Protein AF-A0A756IG62-F1 (afdb_monomer_lite)

Secondary structure (DSSP, 8-state):
--HHHHHHHHHHHHHT--HHHHHHHHHHTT----HHHHHHHHS-TT-EEE--SSSTTTT-EEE------HHHHHHHHHHHHHHHHHHS---

pLDDT: mean 89.64, std 9.71, range [54.84, 98.06]

Structure (mmCIF, N/CA/C/O backbone):
data_AF-A0A756IG62-F1
#
_entry.id   AF-A0A756IG62-F1
#
loop_
_atom_site.group_PDB
_atom_site.id
_atom_site.type_symbol
_atom_site.label_atom_id
_atom_site.label_alt_id
_atom_site.label_comp_id
_atom_site.label_asym_id
_atom_site.label_entity_id
_atom_site.label_seq_id
_atom_site.pdbx_PDB_ins_code
_atom_site.Cartn_x
_atom_site.Cartn_y
_atom_site.Cartn_z
_atom_site.occupancy
_atom_site.B_iso_or_equiv
_atom_site.auth_seq_id
_atom_site.auth_comp_id
_atom_site.auth_asym_id
_atom_site.auth_atom_id
_atom_site.pdbx_PDB_model_num
ATOM 1 N N . MET A 1 1 ? 10.470 6.833 -8.739 1.00 67.44 1 MET A N 1
ATOM 2 C CA . MET A 1 1 ? 9.532 6.250 -7.752 1.00 67.44 1 MET A CA 1
ATOM 3 C C . MET A 1 1 ? 8.367 7.214 -7.635 1.00 67.44 1 MET A C 1
ATOM 5 O O . MET A 1 1 ? 8.633 8.408 -7.569 1.00 67.44 1 MET A O 1
ATOM 9 N N . SER A 1 2 ? 7.119 6.744 -7.724 1.00 86.06 2 SER A N 1
ATOM 10 C CA . SER A 1 2 ? 5.959 7.646 -7.649 1.00 86.06 2 SER A CA 1
ATOM 11 C C . SER A 1 2 ? 5.792 8.217 -6.239 1.00 86.06 2 SER A C 1
ATOM 13 O O . SER A 1 2 ? 6.213 7.587 -5.266 1.00 86.06 2 SER A O 1
ATOM 15 N N . ILE A 1 3 ? 5.148 9.383 -6.129 1.00 92.00 3 ILE A N 1
ATOM 16 C CA . ILE A 1 3 ? 4.826 10.016 -4.840 1.00 92.00 3 ILE A CA 1
ATOM 17 C C . ILE A 1 3 ? 4.013 9.048 -3.967 1.00 92.00 3 ILE A C 1
ATOM 19 O O . ILE A 1 3 ? 4.333 8.875 -2.793 1.00 92.00 3 ILE A O 1
ATOM 23 N N . GLN A 1 4 ? 3.057 8.323 -4.558 1.00 93.81 4 GLN A N 1
ATOM 24 C CA . GLN A 1 4 ? 2.236 7.326 -3.863 1.00 93.81 4 GLN A CA 1
ATOM 25 C C . GLN A 1 4 ? 3.078 6.174 -3.297 1.00 93.81 4 GLN A C 1
ATOM 27 O O . GLN A 1 4 ? 2.825 5.696 -2.194 1.00 93.81 4 GLN A O 1
ATOM 32 N N . THR A 1 5 ? 4.128 5.748 -4.013 1.00 94.00 5 THR A N 1
ATOM 33 C CA . THR A 1 5 ? 5.024 4.681 -3.529 1.00 94.00 5 THR A CA 1
ATOM 34 C C . THR A 1 5 ? 5.860 5.151 -2.333 1.00 94.00 5 THR A C 1
ATOM 36 O O . THR A 1 5 ? 6.190 4.367 -1.449 1.00 94.00 5 THR A O 1
ATOM 39 N N . THR A 1 6 ? 6.207 6.436 -2.271 1.00 93.81 6 THR A N 1
ATOM 40 C CA . THR A 1 6 ? 6.863 7.007 -1.087 1.00 93.81 6 THR A CA 1
ATOM 41 C C . THR A 1 6 ? 5.879 7.131 0.075 1.00 93.81 6 THR A C 1
ATOM 43 O O . THR A 1 6 ? 6.207 6.750 1.195 1.00 93.81 6 THR A O 1
ATOM 46 N N . GLN A 1 7 ? 4.659 7.603 -0.189 1.00 95.44 7 GLN A N 1
ATOM 47 C CA . GLN A 1 7 ? 3.613 7.749 0.824 1.00 95.44 7 GLN A CA 1
ATOM 48 C C . GLN A 1 7 ? 3.253 6.411 1.473 1.00 95.44 7 GLN A C 1
ATOM 50 O O . GLN A 1 7 ? 3.210 6.338 2.697 1.00 95.44 7 GLN A O 1
ATOM 55 N N . ILE A 1 8 ? 3.084 5.336 0.692 1.00 94.75 8 ILE A N 1
ATOM 56 C CA . ILE A 1 8 ? 2.769 4.016 1.258 1.00 94.75 8 ILE A CA 1
ATOM 57 C C . ILE A 1 8 ? 3.888 3.502 2.172 1.00 94.75 8 ILE A C 1
ATOM 59 O O . ILE A 1 8 ? 3.601 2.919 3.209 1.00 94.75 8 ILE A O 1
ATOM 63 N N . LYS A 1 9 ? 5.162 3.771 1.851 1.00 94.50 9 LYS A N 1
ATOM 64 C CA . LYS A 1 9 ? 6.291 3.415 2.727 1.00 94.50 9 LYS A CA 1
ATOM 65 C C . LYS A 1 9 ? 6.268 4.181 4.042 1.00 94.50 9 LYS A C 1
ATOM 67 O O . LYS A 1 9 ? 6.509 3.589 5.088 1.00 94.50 9 LYS A O 1
ATOM 72 N N . LEU A 1 10 ? 6.006 5.487 3.982 1.00 95.94 10 LEU A N 1
ATOM 73 C CA . LEU A 1 10 ? 5.922 6.327 5.175 1.00 95.94 10 LEU A CA 1
ATOM 74 C C . LEU A 1 10 ? 4.771 5.873 6.075 1.00 95.94 10 LEU A C 1
ATOM 76 O O . LEU A 1 10 ? 4.975 5.702 7.271 1.00 95.94 10 LEU A O 1
ATOM 80 N N . LEU A 1 11 ? 3.600 5.605 5.493 1.00 95.81 11 LEU A N 1
ATOM 81 C CA . LEU A 1 11 ? 2.433 5.105 6.221 1.00 95.81 11 LEU A CA 1
ATOM 82 C C . LEU A 1 11 ? 2.685 3.718 6.815 1.00 95.81 11 LEU A C 1
ATOM 84 O O . LEU A 1 11 ? 2.413 3.510 7.991 1.00 95.81 11 LEU A O 1
ATOM 88 N N . ALA A 1 12 ? 3.270 2.798 6.043 1.00 95.38 12 ALA A N 1
ATOM 89 C CA . ALA A 1 12 ? 3.639 1.475 6.536 1.00 95.38 12 ALA A CA 1
ATOM 90 C C . ALA A 1 12 ? 4.619 1.561 7.713 1.00 95.38 12 ALA A C 1
ATOM 92 O O . ALA A 1 12 ? 4.429 0.884 8.716 1.00 95.38 12 ALA A O 1
ATOM 93 N N . SER A 1 13 ? 5.623 2.439 7.629 1.00 95.44 13 SER A N 1
ATOM 94 C CA . SER A 1 13 ? 6.564 2.664 8.727 1.00 95.44 13 SER A CA 1
ATOM 95 C C . SER A 1 13 ? 5.900 3.297 9.950 1.00 95.44 13 SER A C 1
ATOM 97 O O . SER A 1 13 ? 6.226 2.913 11.066 1.00 95.44 13 SER A O 1
ATOM 99 N N . ALA A 1 14 ? 5.005 4.269 9.757 1.00 95.69 14 ALA A N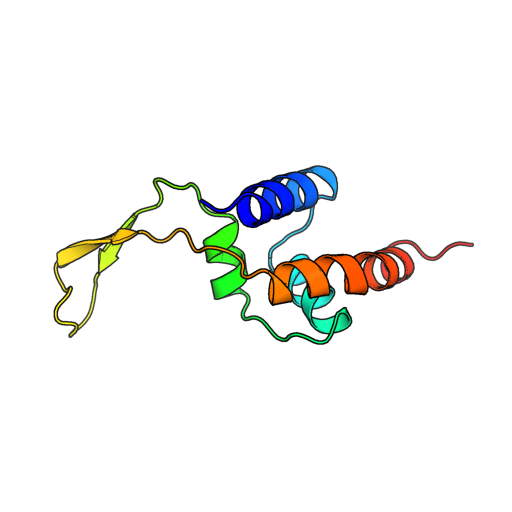 1
ATOM 100 C CA . ALA A 1 14 ? 4.340 4.981 10.846 1.00 95.69 14 ALA A CA 1
ATOM 101 C C . ALA A 1 14 ? 3.345 4.091 11.606 1.00 95.69 14 ALA A C 1
ATOM 103 O O . ALA A 1 14 ? 3.197 4.226 12.815 1.00 95.69 14 ALA A O 1
ATOM 104 N N . LEU A 1 15 ? 2.681 3.181 10.892 1.00 94.31 15 LEU A N 1
ATOM 105 C CA . LEU A 1 15 ? 1.656 2.285 11.427 1.00 94.31 15 LEU A CA 1
ATOM 106 C C . LEU A 1 15 ? 2.189 0.878 11.754 1.00 94.31 15 LEU A C 1
ATOM 108 O O . LEU A 1 15 ? 1.424 0.028 12.193 1.00 94.31 15 LEU A O 1
ATOM 112 N N . GLY A 1 16 ? 3.479 0.609 11.525 1.00 94.94 16 GLY A N 1
ATOM 113 C CA . GLY A 1 16 ? 4.081 -0.708 11.763 1.00 94.94 16 GLY A CA 1
ATOM 114 C C . GLY A 1 16 ? 3.547 -1.821 10.852 1.00 94.94 16 GLY A C 1
ATOM 115 O O . GLY A 1 16 ? 3.565 -2.984 11.244 1.00 94.94 16 GLY A O 1
ATOM 116 N N . LEU A 1 17 ? 3.073 -1.478 9.650 1.00 95.69 17 LEU A N 1
ATOM 117 C CA . LEU A 1 17 ? 2.429 -2.424 8.738 1.00 95.69 17 LEU A CA 1
ATOM 118 C C . LEU A 1 17 ? 3.453 -3.321 8.048 1.00 95.69 17 LEU A C 1
ATOM 120 O O . LEU A 1 17 ? 4.429 -2.854 7.450 1.00 95.69 17 LEU A O 1
ATOM 124 N N . ASN A 1 18 ? 3.173 -4.617 8.049 1.00 95.06 18 ASN A N 1
ATOM 125 C CA . ASN A 1 18 ? 3.880 -5.584 7.229 1.00 95.06 18 ASN A CA 1
ATOM 126 C C . ASN A 1 18 ? 3.203 -5.734 5.845 1.00 95.06 18 ASN A C 1
ATOM 128 O O . ASN A 1 18 ? 2.178 -5.125 5.533 1.00 95.06 18 ASN A O 1
ATOM 132 N N . ARG A 1 19 ? 3.804 -6.542 4.963 1.00 95.44 19 ARG A N 1
ATOM 133 C CA . ARG A 1 19 ? 3.294 -6.740 3.592 1.00 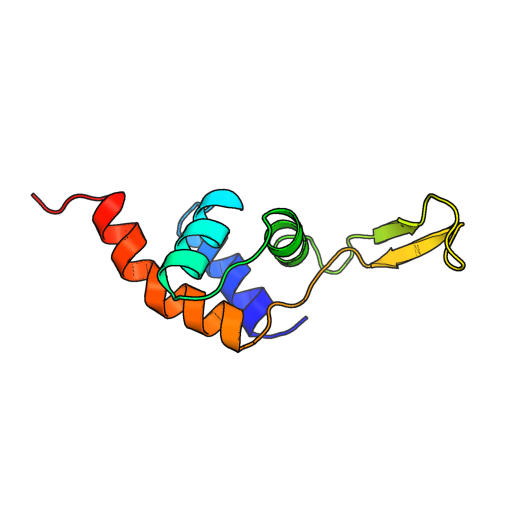95.44 19 ARG A CA 1
ATOM 134 C C . ARG A 1 19 ? 1.910 -7.401 3.536 1.00 95.44 19 ARG A C 1
ATOM 136 O O . ARG A 1 19 ? 1.217 -7.232 2.536 1.00 95.44 19 ARG A O 1
ATOM 143 N N . ASP A 1 20 ? 1.571 -8.195 4.547 1.00 96.44 20 ASP A N 1
ATOM 144 C CA . ASP A 1 20 ? 0.296 -8.896 4.642 1.00 96.44 20 ASP A CA 1
ATOM 145 C C . ASP A 1 20 ? -0.787 -7.895 5.057 1.00 96.44 20 ASP A C 1
ATOM 147 O O . ASP A 1 20 ? -1.786 -7.788 4.354 1.00 96.44 20 ASP A O 1
ATOM 151 N N . ASP A 1 21 ? -0.513 -7.048 6.056 1.00 97.00 21 ASP A N 1
ATOM 152 C CA . ASP A 1 21 ? -1.422 -5.970 6.473 1.00 97.00 21 ASP A CA 1
ATOM 153 C C . ASP A 1 21 ? -1.771 -5.042 5.302 1.00 97.00 21 ASP A C 1
ATOM 155 O O . ASP A 1 21 ? -2.934 -4.751 5.048 1.00 97.00 21 ASP A O 1
ATOM 159 N N . ILE A 1 22 ? -0.768 -4.603 4.534 1.00 97.25 22 ILE A N 1
ATOM 160 C CA . ILE A 1 22 ? -0.984 -3.712 3.383 1.00 97.25 22 ILE A CA 1
ATOM 161 C C . ILE A 1 22 ? -1.814 -4.402 2.291 1.00 97.25 22 ILE A C 1
ATOM 163 O O . ILE A 1 22 ? -2.661 -3.756 1.672 1.00 97.25 22 ILE A O 1
ATOM 167 N N . ALA A 1 23 ? -1.577 -5.693 2.033 1.00 97.88 23 ALA A N 1
ATOM 168 C CA . ALA A 1 23 ? -2.360 -6.447 1.057 1.00 97.88 23 ALA A CA 1
ATOM 169 C C . ALA A 1 23 ? -3.824 -6.580 1.504 1.00 97.88 23 ALA A C 1
ATOM 171 O O . ALA A 1 23 ? -4.725 -6.378 0.689 1.00 97.88 23 ALA A O 1
ATOM 172 N N . ASP A 1 24 ? -4.048 -6.847 2.791 1.00 97.62 24 ASP A N 1
ATOM 173 C CA . ASP A 1 24 ? -5.380 -6.959 3.380 1.00 97.62 24 ASP A CA 1
ATOM 174 C C . ASP A 1 24 ? -6.111 -5.611 3.367 1.00 97.62 24 ASP A C 1
ATOM 176 O O . ASP A 1 24 ? -7.265 -5.546 2.950 1.00 97.62 24 ASP A O 1
ATOM 180 N N . ILE A 1 25 ? -5.436 -4.512 3.724 1.00 98.06 25 ILE A N 1
ATOM 181 C CA . ILE A 1 25 ? -5.985 -3.150 3.648 1.00 98.06 25 ILE A CA 1
ATOM 182 C C . ILE A 1 25 ? -6.439 -2.826 2.216 1.00 98.06 25 ILE A C 1
ATOM 184 O O . ILE A 1 25 ? -7.553 -2.351 2.009 1.00 98.06 25 ILE A O 1
ATOM 188 N N . ILE A 1 26 ? -5.609 -3.110 1.209 1.00 97.81 26 ILE A N 1
ATOM 189 C CA . ILE A 1 26 ? -5.952 -2.852 -0.200 1.00 97.81 26 ILE A CA 1
ATOM 190 C C . ILE A 1 26 ? -7.138 -3.724 -0.651 1.00 97.81 26 ILE A C 1
ATOM 192 O O . ILE A 1 26 ? -8.021 -3.233 -1.358 1.00 97.81 26 ILE A O 1
ATOM 196 N N . ALA A 1 27 ? -7.210 -4.976 -0.182 1.00 97.94 27 ALA A N 1
ATOM 197 C CA . ALA A 1 27 ? -8.337 -5.871 -0.444 1.00 97.94 27 ALA A CA 1
ATOM 198 C C . ALA A 1 27 ? -9.654 -5.349 0.147 1.00 97.94 27 ALA A C 1
ATOM 200 O O . ALA A 1 27 ? -10.683 -5.405 -0.527 1.00 97.94 27 ALA A O 1
ATOM 201 N N . LEU A 1 28 ? -9.624 -4.775 1.354 1.00 97.81 28 LEU A N 1
ATOM 202 C CA . LEU A 1 28 ? -10.785 -4.105 1.953 1.00 97.81 28 LEU A CA 1
ATOM 203 C C . LEU A 1 28 ? -11.237 -2.881 1.147 1.00 97.81 28 LEU A C 1
ATOM 205 O O . LEU A 1 28 ? -12.426 -2.583 1.097 1.00 97.81 28 LEU A O 1
ATOM 209 N N . GLY A 1 29 ? -10.309 -2.216 0.458 1.00 96.81 29 GLY A N 1
ATOM 210 C CA . GLY A 1 29 ? -10.602 -1.142 -0.490 1.00 96.81 29 GLY A CA 1
ATOM 211 C C . GLY A 1 29 ? -11.102 -1.591 -1.866 1.00 96.81 29 GLY A C 1
ATOM 212 O O . GLY A 1 29 ? -11.306 -0.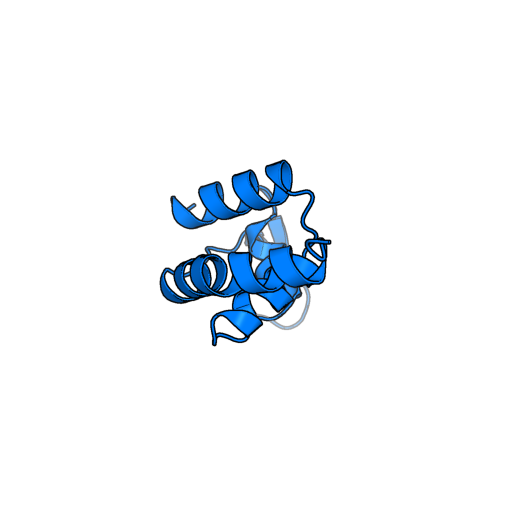741 -2.731 1.00 96.81 29 GLY A O 1
ATOM 213 N N . GLY A 1 30 ? -11.283 -2.896 -2.098 1.00 96.94 30 GLY A N 1
ATOM 214 C CA . GLY A 1 30 ? -11.862 -3.442 -3.330 1.00 96.94 30 GLY A CA 1
ATOM 215 C C . GLY A 1 30 ? -10.863 -3.814 -4.431 1.00 96.94 30 GLY A C 1
ATOM 216 O O . GLY A 1 30 ? -11.285 -4.145 -5.538 1.00 96.94 30 GLY A O 1
ATOM 217 N N . VAL A 1 31 ? -9.553 -3.796 -4.160 1.00 97.44 31 VAL A N 1
ATOM 218 C CA . VAL A 1 31 ? -8.516 -4.211 -5.123 1.00 97.44 31 VAL A CA 1
ATOM 219 C C . VAL A 1 31 ? -7.714 -5.373 -4.548 1.00 97.44 31 VAL A C 1
ATOM 221 O O . VAL A 1 31 ? -7.270 -5.327 -3.412 1.00 97.44 31 VAL A O 1
ATOM 224 N N . THR A 1 32 ? -7.464 -6.426 -5.323 1.00 96.44 32 THR A N 1
ATOM 225 C CA . THR A 1 32 ? -6.595 -7.526 -4.873 1.00 96.44 32 THR A CA 1
ATOM 226 C C . THR A 1 32 ? -5.179 -7.341 -5.403 1.00 96.44 32 THR A C 1
ATOM 228 O O . THR A 1 32 ? -4.965 -7.196 -6.606 1.00 96.44 32 THR A O 1
ATOM 231 N N . VAL A 1 33 ? -4.190 -7.400 -4.510 1.00 96.44 33 VAL A N 1
ATOM 232 C CA . VAL A 1 33 ? -2.765 -7.351 -4.861 1.00 96.44 33 VAL A CA 1
ATOM 233 C C . VAL A 1 33 ? -2.019 -8.515 -4.227 1.00 96.44 33 VAL A C 1
ATOM 235 O O . VAL A 1 33 ? -2.358 -8.985 -3.145 1.00 96.44 33 VAL A O 1
ATOM 238 N N . SER A 1 34 ? -0.978 -9.006 -4.897 1.00 96.00 34 SER A N 1
ATOM 239 C CA . SER A 1 34 ? -0.145 -10.066 -4.333 1.00 96.00 34 SER A CA 1
ATOM 240 C C . SER A 1 34 ? 0.851 -9.507 -3.315 1.00 96.00 34 SER A C 1
ATOM 242 O O . SER A 1 34 ? 1.423 -8.431 -3.495 1.00 96.00 34 SER A O 1
ATOM 244 N N . LYS A 1 35 ? 1.158 -10.293 -2.279 1.00 95.19 35 LYS A N 1
ATOM 245 C CA . LYS A 1 35 ? 2.180 -9.961 -1.267 1.00 95.19 35 LYS A CA 1
ATOM 246 C C . LYS A 1 35 ? 3.546 -9.640 -1.886 1.00 95.19 35 LYS A C 1
ATOM 248 O O . LYS A 1 35 ? 4.268 -8.776 -1.403 1.00 95.19 35 LYS A O 1
ATOM 253 N N . SER A 1 36 ? 3.905 -10.307 -2.987 1.00 93.31 36 SER A N 1
ATOM 254 C CA . SER A 1 36 ? 5.148 -10.043 -3.728 1.00 93.31 36 SER A CA 1
ATOM 255 C C . SER A 1 36 ? 5.142 -8.691 -4.447 1.00 93.31 36 SER A C 1
ATOM 257 O O . SER A 1 36 ? 6.199 -8.071 -4.598 1.00 93.31 36 SER A O 1
ATOM 259 N N . ARG A 1 37 ? 3.965 -8.221 -4.871 1.00 94.44 37 ARG A N 1
ATOM 260 C CA . ARG A 1 37 ? 3.766 -6.893 -5.448 1.00 94.44 37 ARG A CA 1
ATOM 261 C C . ARG A 1 37 ? 3.888 -5.819 -4.369 1.00 94.44 37 ARG A C 1
ATOM 263 O O . ARG A 1 37 ? 4.650 -4.880 -4.577 1.00 94.44 37 ARG A O 1
ATOM 270 N N . VAL A 1 38 ? 3.297 -6.034 -3.193 1.00 95.50 38 VAL A N 1
ATOM 271 C CA . VAL A 1 38 ? 3.499 -5.170 -2.015 1.00 95.50 38 VAL A CA 1
ATOM 272 C C . VAL A 1 38 ? 4.975 -5.101 -1.614 1.00 95.50 38 VAL A C 1
ATOM 274 O O . VAL A 1 38 ? 5.540 -4.016 -1.491 1.00 95.50 38 VAL A O 1
ATOM 277 N N . ASP A 1 39 ? 5.641 -6.253 -1.507 1.00 93.94 39 ASP A N 1
ATOM 278 C CA . ASP A 1 39 ? 7.071 -6.338 -1.184 1.00 93.94 39 ASP A CA 1
ATOM 279 C C . ASP A 1 39 ? 7.927 -5.540 -2.178 1.00 93.94 39 ASP A C 1
ATOM 281 O O . ASP A 1 39 ? 8.892 -4.880 -1.798 1.00 93.94 39 ASP A O 1
ATOM 285 N N . SER A 1 40 ? 7.549 -5.532 -3.461 1.00 94.06 40 SER A N 1
ATOM 286 C CA . SER A 1 40 ? 8.248 -4.736 -4.470 1.00 94.06 40 SER A CA 1
ATOM 287 C C . SER A 1 40 ? 8.174 -3.230 -4.199 1.00 94.06 40 SER A C 1
ATOM 289 O O . SER A 1 40 ? 9.146 -2.533 -4.481 1.00 94.06 40 SER A O 1
ATOM 291 N N . TRP A 1 41 ? 7.077 -2.722 -3.633 1.00 94.44 41 TRP A N 1
ATOM 292 C CA . TRP A 1 41 ? 6.929 -1.301 -3.312 1.00 94.44 41 TRP A CA 1
ATOM 293 C C . TRP A 1 41 ? 7.759 -0.905 -2.102 1.00 94.44 41 TRP A C 1
ATOM 295 O O . TRP A 1 41 ? 8.327 0.181 -2.103 1.00 94.44 41 TRP A O 1
ATOM 305 N N . LEU A 1 42 ? 7.868 -1.781 -1.099 1.00 92.38 42 LEU A N 1
ATOM 306 C CA . LEU A 1 42 ? 8.592 -1.509 0.147 1.00 92.38 42 LEU A CA 1
ATOM 307 C C . LEU A 1 42 ? 10.120 -1.539 -0.020 1.00 92.38 42 LEU A C 1
ATOM 309 O O . LEU A 1 42 ? 10.842 -0.924 0.763 1.00 92.38 42 LEU A O 1
ATOM 313 N N . ARG A 1 43 ? 10.633 -2.183 -1.074 1.00 89.56 43 ARG A N 1
ATOM 314 C CA . ARG A 1 43 ? 12.073 -2.231 -1.377 1.00 89.56 43 ARG A CA 1
ATOM 315 C C . ARG A 1 43 ? 12.683 -0.852 -1.636 1.00 89.56 43 ARG A C 1
ATOM 317 O O . ARG A 1 43 ? 12.024 0.077 -2.114 1.00 89.56 43 ARG A O 1
ATOM 324 N N . SER A 1 44 ? 13.986 -0.728 -1.382 1.00 84.12 44 SER A N 1
ATOM 325 C CA . SER A 1 44 ? 14.754 0.453 -1.787 1.00 84.12 44 SER A CA 1
ATOM 326 C C . SER A 1 44 ? 14.710 0.635 -3.308 1.00 84.12 44 SER A C 1
ATOM 328 O O . SER A 1 44 ? 14.633 -0.332 -4.063 1.00 84.12 44 SER A O 1
ATOM 330 N N . SER A 1 45 ? 14.798 1.880 -3.776 1.00 79.19 45 SER A N 1
ATOM 331 C CA . SER A 1 45 ? 14.863 2.196 -5.213 1.00 79.19 45 SER A CA 1
ATOM 332 C C . SER A 1 45 ? 16.087 1.586 -5.911 1.00 79.19 45 SER A C 1
ATOM 334 O O . SER A 1 45 ? 16.059 1.371 -7.122 1.00 79.19 45 SER A O 1
ATOM 336 N N . SER A 1 46 ? 17.140 1.288 -5.143 1.00 80.88 46 SER A N 1
ATOM 337 C CA . SER A 1 46 ? 18.380 0.640 -5.578 1.00 80.88 46 SER A CA 1
ATOM 338 C C . SER A 1 46 ? 18.336 -0.893 -5.526 1.00 80.88 46 SER A C 1
ATOM 340 O O . SER A 1 46 ? 19.304 -1.548 -5.929 1.00 80.88 46 SER A O 1
ATOM 342 N N . ALA A 1 47 ? 17.240 -1.489 -5.043 1.00 80.44 47 ALA A N 1
ATOM 343 C CA . ALA A 1 47 ? 17.112 -2.934 -4.942 1.00 80.44 47 ALA A CA 1
ATOM 344 C C . ALA A 1 47 ? 17.160 -3.559 -6.340 1.00 80.44 47 ALA A C 1
ATOM 346 O O . ALA A 1 47 ? 16.270 -3.371 -7.167 1.00 80.44 47 ALA A O 1
ATOM 347 N N . THR A 1 48 ? 18.202 -4.336 -6.603 1.00 83.12 48 THR A N 1
ATOM 348 C CA . THR A 1 48 ? 18.445 -4.979 -7.897 1.00 83.12 48 THR A CA 1
ATOM 349 C C . THR A 1 48 ? 18.690 -6.469 -7.695 1.00 83.12 48 THR A C 1
ATOM 351 O O . THR A 1 48 ? 19.123 -6.900 -6.628 1.00 83.12 48 THR A O 1
ATOM 354 N N . LYS A 1 49 ? 18.379 -7.283 -8.705 1.00 81.56 49 LYS A N 1
ATOM 355 C CA . LYS A 1 49 ? 18.842 -8.676 -8.787 1.00 81.56 49 LYS A CA 1
ATOM 356 C C . LYS A 1 49 ? 19.348 -8.976 -10.181 1.00 81.56 49 LYS A C 1
ATOM 358 O O . LYS A 1 49 ? 18.897 -8.360 -11.142 1.00 81.56 49 LYS A O 1
ATOM 363 N N . ASN A 1 50 ? 20.213 -9.973 -10.283 1.00 81.00 50 ASN A N 1
ATOM 364 C CA . ASN A 1 50 ? 20.447 -10.618 -11.563 1.00 81.00 50 ASN A CA 1
ATOM 365 C C . ASN A 1 50 ? 19.192 -11.419 -11.917 1.00 81.00 50 ASN A C 1
ATOM 367 O O . ASN A 1 50 ? 18.646 -12.137 -11.072 1.00 81.00 50 ASN A O 1
ATOM 371 N N . ALA A 1 51 ? 18.689 -11.248 -13.133 1.00 76.75 51 ALA A N 1
ATOM 372 C CA . ALA A 1 51 ? 17.623 -12.096 -13.633 1.00 76.75 51 ALA A CA 1
ATOM 373 C C . ALA A 1 51 ? 18.169 -13.521 -13.806 1.00 76.75 51 ALA A C 1
ATOM 375 O O . ALA A 1 51 ? 19.180 -13.736 -14.477 1.00 76.75 51 ALA A O 1
ATOM 376 N N . SER A 1 52 ? 17.512 -14.475 -13.152 1.00 74.62 52 SER A N 1
ATOM 377 C CA . SER A 1 52 ? 17.797 -15.905 -13.229 1.00 74.62 52 SER A CA 1
ATOM 378 C C . SER A 1 52 ? 16.692 -16.620 -14.012 1.00 74.62 52 SER A C 1
ATOM 380 O O . SER A 1 52 ? 15.555 -16.146 -14.055 1.00 74.62 52 SER A O 1
ATOM 382 N N . GLY A 1 53 ? 17.024 -17.760 -14.624 1.00 75.75 53 GLY A N 1
ATOM 383 C CA . GLY A 1 53 ? 16.105 -18.557 -15.444 1.00 75.75 53 GLY A CA 1
ATOM 384 C C . GLY A 1 53 ? 16.193 -18.271 -16.947 1.00 75.75 53 GLY A C 1
ATOM 385 O O . GLY A 1 53 ? 16.975 -17.435 -17.390 1.00 75.75 53 GLY A O 1
ATOM 386 N N . ASN A 1 54 ? 15.365 -18.968 -17.729 1.00 74.56 54 ASN A N 1
ATOM 387 C CA . ASN A 1 54 ? 15.406 -19.009 -19.199 1.00 74.56 54 ASN A CA 1
ATOM 388 C C . ASN A 1 54 ? 14.748 -17.784 -19.876 1.00 74.56 54 ASN A C 1
ATOM 390 O O . ASN A 1 54 ? 13.977 -17.913 -20.820 1.00 74.56 54 ASN A O 1
ATOM 394 N N . SER A 1 55 ? 14.993 -16.588 -19.342 1.00 73.06 55 SER A N 1
ATOM 395 C CA . SER A 1 55 ? 14.490 -15.327 -19.907 1.00 73.06 55 SER A CA 1
ATOM 396 C C . SER A 1 55 ? 15.559 -14.641 -20.758 1.00 73.06 55 SER A C 1
ATOM 398 O O . SER A 1 55 ? 16.738 -14.726 -20.422 1.00 73.06 55 SER A O 1
ATOM 400 N N . ASP A 1 56 ? 15.162 -13.835 -21.745 1.00 75.81 56 ASP A N 1
ATOM 401 C CA . ASP A 1 56 ? 16.070 -12.980 -22.547 1.00 75.81 56 ASP A CA 1
ATOM 402 C C . ASP A 1 56 ? 16.841 -11.932 -21.715 1.00 75.81 56 ASP A C 1
ATOM 404 O O . ASP A 1 56 ? 17.714 -11.201 -22.197 1.00 75.81 56 ASP A O 1
ATOM 408 N N . LEU A 1 57 ? 16.491 -11.820 -20.434 1.00 73.38 57 LEU A N 1
ATOM 409 C CA . LEU A 1 57 ? 17.139 -10.963 -19.457 1.00 73.38 57 LEU A CA 1
ATOM 410 C C . LEU A 1 57 ? 18.161 -11.716 -18.601 1.00 73.38 57 LEU A C 1
ATOM 412 O O . LEU A 1 57 ? 18.761 -11.086 -17.736 1.00 73.38 57 LEU A O 1
ATOM 416 N N . HIS A 1 58 ? 18.379 -13.017 -18.818 1.00 75.88 58 HIS A N 1
ATOM 417 C CA . HIS A 1 58 ? 19.309 -13.828 -18.033 1.00 75.88 58 HIS A CA 1
ATOM 418 C C . HIS A 1 58 ? 20.684 -13.153 -17.907 1.00 75.88 58 HIS A C 1
ATOM 420 O O . HIS A 1 58 ? 21.275 -12.710 -18.891 1.00 75.88 58 HIS A O 1
ATOM 426 N N . GLY A 1 59 ? 21.172 -13.020 -16.671 1.00 75.75 59 GLY A N 1
ATOM 427 C CA . GLY A 1 59 ? 22.437 -12.344 -16.364 1.00 75.75 59 GLY A CA 1
ATOM 428 C C . GLY A 1 59 ? 22.373 -10.809 -16.313 1.00 75.75 59 GLY A C 1
ATOM 429 O O . GLY A 1 59 ? 23.317 -10.186 -15.832 1.00 75.75 59 GLY A O 1
ATOM 430 N N . LYS A 1 60 ? 21.266 -10.170 -16.720 1.00 82.06 60 LYS A N 1
ATOM 431 C CA . LYS A 1 60 ? 21.094 -8.711 -16.602 1.00 82.06 60 LYS A CA 1
ATOM 432 C C . LYS A 1 60 ? 20.679 -8.313 -15.186 1.00 82.06 60 LYS A C 1
ATOM 434 O O . LYS A 1 60 ? 19.859 -8.976 -14.544 1.00 82.06 60 LYS A O 1
ATOM 439 N N . ARG A 1 61 ? 21.206 -7.179 -14.711 1.00 79.44 61 ARG A N 1
ATOM 440 C CA . ARG A 1 61 ? 20.761 -6.529 -13.468 1.00 79.44 61 ARG A CA 1
ATOM 441 C C . ARG A 1 61 ? 19.412 -5.856 -13.706 1.00 79.44 61 ARG A C 1
ATOM 443 O O . ARG A 1 61 ? 19.331 -4.888 -14.454 1.00 79.44 61 ARG A O 1
ATOM 450 N N . ILE A 1 62 ? 18.367 -6.349 -13.049 1.00 82.81 62 ILE A N 1
ATOM 451 C CA . ILE A 1 62 ? 17.010 -5.799 -13.125 1.00 82.81 62 ILE A CA 1
ATOM 452 C C . ILE A 1 62 ? 16.597 -5.152 -11.802 1.00 82.81 62 ILE A C 1
ATOM 454 O O . ILE A 1 62 ? 16.953 -5.629 -10.718 1.00 82.81 62 ILE A O 1
ATOM 458 N N . ASN A 1 63 ? 15.834 -4.059 -11.895 1.00 81.25 63 ASN A N 1
ATOM 459 C CA . ASN A 1 63 ? 15.277 -3.373 -10.733 1.00 81.25 63 ASN A CA 1
ATOM 460 C C . ASN A 1 63 ? 14.153 -4.217 -10.108 1.00 81.25 63 ASN A C 1
ATOM 462 O O . ASN A 1 63 ? 13.322 -4.799 -10.802 1.00 81.25 63 ASN A O 1
ATOM 466 N N . ARG A 1 64 ? 14.159 -4.313 -8.780 1.00 84.31 64 ARG A N 1
ATOM 467 C CA . ARG A 1 64 ? 13.185 -5.046 -7.968 1.00 84.31 64 ARG A CA 1
ATOM 468 C C . ARG A 1 64 ? 12.146 -4.147 -7.307 1.00 84.31 64 ARG A C 1
ATOM 470 O O . ARG A 1 64 ? 11.213 -4.697 -6.714 1.00 84.31 64 ARG A O 1
ATOM 477 N N . ALA A 1 65 ? 12.354 -2.834 -7.342 1.00 86.19 65 ALA A N 1
ATOM 478 C CA . ALA A 1 65 ? 11.440 -1.836 -6.823 1.00 86.19 65 ALA A CA 1
ATOM 479 C C . ALA A 1 65 ? 10.262 -1.675 -7.785 1.00 86.19 65 ALA A C 1
ATOM 481 O O . ALA A 1 65 ? 10.429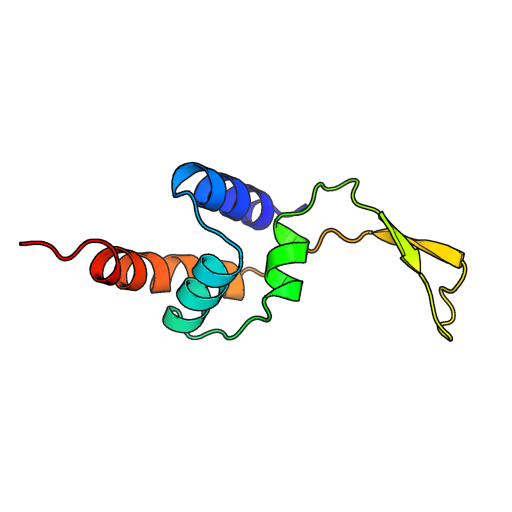 -1.308 -8.949 1.00 86.19 65 ALA A O 1
ATOM 482 N N . GLY A 1 66 ? 9.069 -1.970 -7.286 1.00 89.00 66 GLY A N 1
ATOM 483 C CA . GLY A 1 66 ? 7.823 -1.698 -7.983 1.00 89.00 66 GLY A CA 1
ATOM 484 C C . GLY A 1 66 ? 7.359 -0.265 -7.754 1.00 89.00 66 GLY A C 1
ATOM 485 O O . GLY A 1 66 ? 7.848 0.445 -6.876 1.00 89.00 66 GLY A O 1
ATOM 486 N N . THR A 1 67 ? 6.370 0.140 -8.540 1.00 93.31 67 THR A N 1
ATOM 487 C CA . THR A 1 67 ? 5.626 1.388 -8.343 1.00 93.31 67 THR A CA 1
ATOM 488 C C . THR A 1 67 ? 4.179 1.017 -8.052 1.00 93.31 67 THR A C 1
ATOM 490 O O . THR A 1 67 ? 3.608 0.206 -8.785 1.00 93.31 67 THR A O 1
ATOM 493 N N . ILE A 1 68 ? 3.615 1.565 -6.974 1.00 94.44 68 ILE A N 1
ATOM 494 C CA . ILE A 1 68 ? 2.187 1.415 -6.678 1.00 94.44 68 ILE A CA 1
ATOM 495 C C . ILE A 1 68 ? 1.383 2.230 -7.690 1.00 94.44 68 ILE A C 1
ATOM 497 O O . ILE A 1 68 ? 1.765 3.355 -8.038 1.00 94.44 68 ILE A O 1
ATOM 501 N N . LYS A 1 69 ? 0.292 1.658 -8.189 1.00 95.38 69 LYS A N 1
ATOM 502 C CA . LYS A 1 69 ? -0.613 2.355 -9.096 1.00 95.38 69 LYS A CA 1
ATOM 503 C C . LYS A 1 69 ? -1.600 3.244 -8.323 1.00 95.38 69 LYS A C 1
ATOM 505 O O . LYS A 1 69 ? -1.881 2.958 -7.157 1.00 95.38 69 LYS A O 1
ATOM 510 N N . PRO A 1 70 ? -2.151 4.306 -8.940 1.00 95.56 70 PRO A N 1
ATOM 511 C CA . PRO A 1 70 ? -3.116 5.181 -8.277 1.00 95.56 70 PRO A CA 1
ATOM 512 C C . PRO A 1 70 ? -4.334 4.440 -7.708 1.00 95.56 70 PRO A C 1
ATOM 514 O O . PRO A 1 70 ? -4.745 4.740 -6.592 1.00 95.56 70 PRO A O 1
ATOM 517 N N . GLU A 1 71 ? -4.868 3.445 -8.422 1.00 96.75 71 GLU A N 1
ATOM 518 C CA . GLU A 1 71 ? -6.017 2.654 -7.970 1.00 96.75 71 GLU A CA 1
ATOM 519 C C . GLU A 1 71 ? -5.700 1.790 -6.739 1.00 96.75 71 GLU A C 1
ATOM 521 O O . GLU A 1 71 ? -6.515 1.686 -5.828 1.00 96.75 71 GLU A O 1
ATOM 526 N N . GLU A 1 72 ? -4.487 1.235 -6.665 1.00 97.19 72 GLU A N 1
ATOM 527 C CA . GLU A 1 72 ? -4.022 0.432 -5.526 1.00 97.19 72 GLU A CA 1
ATOM 528 C C . GLU A 1 72 ? -3.824 1.320 -4.289 1.00 97.19 72 GLU A C 1
ATOM 530 O O . GLU A 1 72 ? -4.172 0.933 -3.176 1.00 97.19 72 GLU A O 1
ATOM 535 N N . PHE A 1 73 ? -3.306 2.537 -4.485 1.00 97.38 73 PHE A N 1
ATOM 536 C CA . PHE A 1 73 ? -3.156 3.511 -3.405 1.00 97.38 73 PHE A CA 1
ATOM 537 C C . PHE A 1 73 ? -4.508 4.048 -2.918 1.00 97.38 73 PHE A C 1
ATOM 539 O O . PHE A 1 73 ? -4.716 4.192 -1.717 1.00 97.38 73 PHE A O 1
ATOM 546 N N . HIS A 1 74 ? -5.450 4.309 -3.827 1.00 97.69 74 HIS A N 1
ATOM 547 C CA . HIS A 1 74 ? -6.806 4.702 -3.449 1.00 97.69 74 HIS A CA 1
ATOM 548 C C . HIS A 1 74 ? -7.493 3.606 -2.625 1.00 97.69 74 HIS A C 1
ATOM 550 O O . HIS A 1 74 ? -8.019 3.896 -1.553 1.00 97.69 74 HIS A O 1
ATOM 556 N N . ALA A 1 75 ? -7.414 2.349 -3.074 1.00 97.94 75 ALA A N 1
ATOM 557 C CA . ALA A 1 75 ? -7.933 1.207 -2.331 1.00 97.94 75 ALA A CA 1
ATOM 558 C C . ALA A 1 75 ? -7.286 1.082 -0.941 1.00 97.94 75 ALA A C 1
ATOM 560 O O . ALA A 1 75 ? -7.995 0.860 0.037 1.00 97.94 75 ALA A O 1
ATOM 561 N N . PHE A 1 76 ? -5.973 1.320 -0.817 1.00 98.06 76 PHE A N 1
ATOM 562 C CA . PHE A 1 76 ? -5.324 1.380 0.496 1.00 98.06 76 PHE A CA 1
ATOM 563 C C . PHE A 1 76 ? -5.994 2.412 1.419 1.00 98.06 76 PHE A C 1
ATOM 565 O O . PHE A 1 76 ? -6.357 2.091 2.548 1.00 98.06 76 PHE A O 1
ATOM 572 N N . CYS A 1 77 ? -6.202 3.641 0.937 1.00 97.19 77 CYS A N 1
ATOM 573 C CA . CYS A 1 77 ? -6.834 4.699 1.727 1.00 97.19 77 CYS A CA 1
ATOM 574 C C . CYS A 1 77 ? -8.278 4.360 2.131 1.00 97.19 77 CYS A C 1
ATOM 576 O O . CYS A 1 77 ? -8.680 4.675 3.249 1.00 97.19 77 CYS A O 1
ATOM 578 N N . VAL A 1 78 ? -9.046 3.713 1.247 1.00 97.81 78 VAL A N 1
ATOM 579 C CA . VAL A 1 78 ? -10.428 3.287 1.526 1.00 97.81 78 VAL A CA 1
ATOM 580 C C . VAL A 1 78 ? -10.463 2.187 2.590 1.00 97.81 78 VAL A C 1
ATOM 582 O O . VAL A 1 78 ? -11.237 2.273 3.542 1.00 97.81 78 VAL A O 1
ATOM 585 N N . GLY A 1 79 ? -9.612 1.167 2.461 1.00 97.31 79 GLY A N 1
ATOM 586 C CA . GLY A 1 79 ? -9.605 0.025 3.375 1.00 97.31 79 GLY A CA 1
ATOM 587 C C . GLY A 1 79 ? -8.953 0.296 4.733 1.00 97.31 79 GLY A C 1
ATOM 588 O O . GLY A 1 79 ? -9.201 -0.447 5.683 1.00 97.31 79 GLY A O 1
ATOM 589 N N . LEU A 1 80 ? -8.145 1.358 4.855 1.00 96.81 80 LEU A N 1
ATOM 590 C CA . LEU A 1 80 ? -7.339 1.624 6.050 1.00 96.81 80 LEU A CA 1
ATOM 591 C C . LEU A 1 80 ? -8.188 1.754 7.315 1.00 96.81 80 LEU A C 1
ATOM 593 O O . LEU A 1 80 ? -7.867 1.139 8.329 1.00 96.81 80 LEU A O 1
ATOM 597 N N . LYS A 1 81 ? -9.288 2.516 7.260 1.00 95.06 81 LYS A N 1
ATOM 598 C CA . LYS A 1 81 ? -10.171 2.682 8.422 1.00 95.06 81 LYS A CA 1
ATOM 599 C C . LYS A 1 81 ? -10.753 1.343 8.872 1.00 95.06 81 LYS A C 1
ATOM 601 O O . LYS A 1 81 ? -10.687 1.017 10.050 1.00 95.06 81 LYS A O 1
ATOM 606 N N . GLN A 1 82 ? -11.277 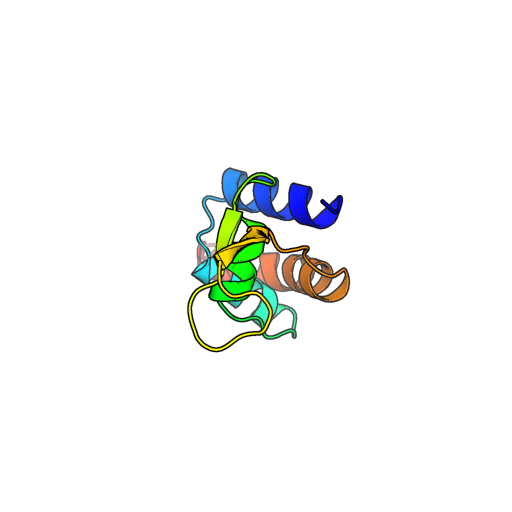0.557 7.932 1.00 95.31 82 GLN A N 1
ATOM 607 C CA . GLN A 1 82 ? -11.877 -0.735 8.251 1.00 95.31 82 GLN A CA 1
ATOM 608 C C . GLN A 1 82 ? -10.855 -1.703 8.860 1.00 95.31 82 GLN A C 1
ATOM 610 O O . GLN A 1 82 ? -11.207 -2.494 9.730 1.00 95.31 82 GLN A O 1
ATOM 615 N N . TRP A 1 83 ? -9.601 -1.659 8.411 1.00 96.19 83 TRP A N 1
ATOM 616 C CA . TRP A 1 83 ? -8.532 -2.453 9.006 1.00 96.19 83 TRP A CA 1
ATOM 617 C C . TRP A 1 83 ? -8.193 -1.983 10.426 1.00 96.19 83 TRP A C 1
ATOM 619 O O . TRP A 1 83 ? -8.134 -2.815 11.327 1.00 96.19 83 TRP A O 1
ATOM 629 N N . LEU A 1 84 ? -8.053 -0.668 10.644 1.00 94.50 84 LEU A N 1
ATOM 630 C CA . LEU A 1 84 ? -7.791 -0.083 11.967 1.00 94.50 84 LEU A CA 1
ATOM 631 C C . LEU A 1 84 ? -8.879 -0.455 12.982 1.00 94.50 84 LEU A C 1
ATOM 633 O O . LEU A 1 84 ? -8.559 -0.910 14.076 1.00 94.50 84 LEU A O 1
ATOM 637 N N . ASP A 1 85 ? -10.150 -0.355 12.589 1.00 93.75 85 ASP A N 1
ATOM 638 C CA . ASP A 1 85 ? -11.290 -0.705 13.443 1.00 93.75 85 ASP A CA 1
ATOM 639 C C . ASP A 1 85 ? -11.278 -2.206 13.841 1.00 93.75 85 ASP A C 1
ATOM 641 O O . ASP A 1 85 ? -11.795 -2.576 14.893 1.00 93.75 85 ASP A O 1
ATOM 645 N N . ARG A 1 86 ? -10.666 -3.094 13.034 1.00 91.62 86 ARG A N 1
ATOM 646 C CA . ARG A 1 86 ? -10.523 -4.533 13.353 1.00 91.62 86 ARG A CA 1
ATOM 647 C C . ARG A 1 86 ? -9.388 -4.824 14.327 1.00 91.62 86 ARG A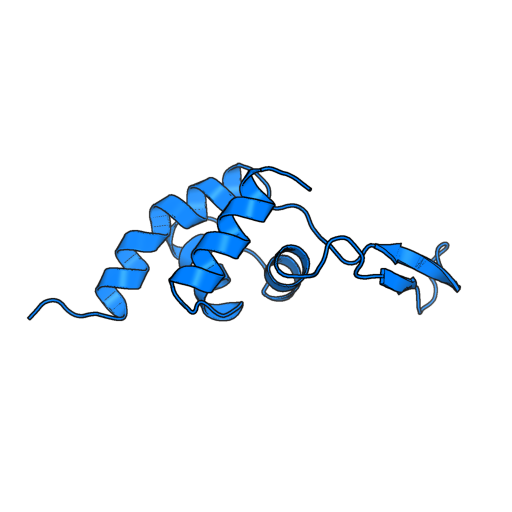 C 1
ATOM 649 O O . ARG A 1 86 ? -9.510 -5.738 15.136 1.00 91.62 86 ARG A O 1
ATOM 656 N N . VAL A 1 87 ? -8.271 -4.109 14.203 1.00 86.44 87 VAL A N 1
ATOM 657 C CA . VAL A 1 87 ? -7.078 -4.331 15.041 1.00 86.44 87 VAL A CA 1
ATOM 658 C C . VAL A 1 87 ? -7.114 -3.528 16.339 1.00 86.44 87 VAL A C 1
ATOM 660 O O . VAL A 1 87 ? -6.356 -3.809 17.262 1.00 86.44 87 VAL A O 1
ATOM 663 N N . SER A 1 88 ? -7.993 -2.535 16.428 1.00 76.00 88 SER A N 1
ATOM 664 C CA . SER A 1 88 ? -8.238 -1.738 17.627 1.00 76.00 88 SER A CA 1
ATOM 665 C C . SER A 1 88 ? -9.745 -1.628 17.851 1.00 76.00 88 SER A C 1
ATOM 667 O O . SER A 1 88 ? -10.339 -0.612 17.483 1.00 76.00 88 SER A O 1
ATOM 669 N N . PRO A 1 89 ? -10.382 -2.673 18.422 1.00 62.47 89 PRO A N 1
ATOM 670 C CA . PRO A 1 89 ? -11.786 -2.605 18.791 1.00 62.47 89 PRO A CA 1
ATOM 671 C C . PRO A 1 89 ? -11.976 -1.400 19.708 1.00 62.47 89 PRO A C 1
ATOM 673 O O . PRO A 1 89 ? -11.316 -1.290 20.740 1.00 62.47 89 PRO A O 1
ATOM 676 N N . THR A 1 90 ? -12.814 -0.458 19.290 1.00 60.78 90 THR A N 1
ATOM 677 C CA . THR A 1 90 ? -13.219 0.645 20.159 1.00 60.78 90 THR A CA 1
ATOM 678 C C . THR A 1 90 ? -14.136 0.038 21.222 1.00 60.78 90 THR A C 1
ATOM 680 O O . THR A 1 90 ? -15.169 -0.523 20.855 1.00 60.78 90 THR A O 1
ATOM 683 N N . GLU A 1 91 ? -13.708 0.054 22.490 1.00 54.84 91 GLU A N 1
ATOM 684 C CA . GLU A 1 91 ? -14.557 -0.290 23.647 1.00 54.84 91 GLU A CA 1
ATOM 685 C C . GLU A 1 91 ? -15.763 0.652 23.765 1.00 54.84 91 GLU A C 1
ATOM 687 O O . GLU A 1 91 ? -15.613 1.860 23.453 1.00 54.84 91 GLU A O 1
#

Organism: Salmonella enterica (NCBI:txid28901)

Foldseek 3Di:
DDPLLVVVLVVCVVVVNDLVLLQVLLVQLVDHDDSLLSVLSNDDQPDWDQDDDDDPSHRPIDRSRDDDDPSSSSSNVNSVVVSCCVVDVDD

Sequence (91 aa):
MSIQTTQIKLLASALGLNRDDIADIIALGGVTVSKSRVDSWLRSSSATKNASGNSDLHGKRINRAGTIKPEEFHAFCVGLKQWLDRVSPTE

Radius of gyration: 15.15 Å; chains: 1; bounding box: 37×29×46 Å